Protein AF-A0A958F3G9-F1 (afdb_monomer_lite)

Radius of gyration: 21.21 Å; chains: 1; bounding box: 41×41×48 Å

Secondary structure (DSSP, 8-state):
-PPP-----HHHHHHHHHHHHHTT--HHHHHHHHHHHHHHHHHHHHHHHHHHTT--HHHHHHHHHHHHHHPPPPPPPPHHHHHHTT-

pLDDT: mean 87.33, std 7.37, range [55.41, 96.12]

Structure (mmCIF, N/CA/C/O backbone):
data_AF-A0A958F3G9-F1
#
_entry.id   AF-A0A958F3G9-F1
#
loop_
_atom_site.group_PDB
_atom_site.id
_atom_site.type_symbol
_atom_site.label_atom_id
_atom_site.label_alt_id
_atom_site.label_comp_id
_atom_site.label_asym_id
_atom_site.label_entity_id
_atom_site.label_seq_id
_atom_site.pdbx_PDB_ins_code
_atom_site.Cartn_x
_atom_site.Cartn_y
_atom_site.Cartn_z
_atom_site.occupancy
_atom_site.B_iso_or_equiv
_atom_site.auth_seq_id
_atom_site.auth_comp_id
_atom_site.auth_asym_id
_atom_site.auth_atom_id
_atom_site.pdbx_PDB_model_num
ATOM 1 N N . MET A 1 1 ? 13.773 -16.183 0.489 1.00 55.41 1 MET A N 1
ATOM 2 C CA . MET A 1 1 ? 12.987 -15.494 -0.560 1.00 55.41 1 MET A CA 1
ATOM 3 C C . MET A 1 1 ? 12.372 -16.545 -1.468 1.00 55.41 1 MET A C 1
ATOM 5 O O . MET A 1 1 ? 13.104 -17.417 -1.915 1.00 55.41 1 MET A O 1
ATOM 9 N N . GLY A 1 2 ? 11.056 -16.499 -1.688 1.00 71.69 2 GLY A N 1
ATOM 10 C CA . GLY A 1 2 ? 10.373 -17.366 -2.655 1.00 71.69 2 GLY A CA 1
ATOM 11 C C . GLY A 1 2 ? 10.318 -16.704 -4.032 1.00 71.69 2 GLY A C 1
ATOM 12 O O . GLY A 1 2 ? 10.196 -15.484 -4.118 1.00 71.69 2 GLY A O 1
ATOM 13 N N . ALA A 1 3 ? 10.425 -17.490 -5.102 1.00 77.19 3 ALA A N 1
ATOM 14 C CA . ALA A 1 3 ? 10.237 -17.004 -6.466 1.00 77.19 3 ALA A CA 1
ATOM 15 C C . ALA A 1 3 ? 8.789 -17.261 -6.905 1.00 77.19 3 ALA A C 1
ATOM 17 O O . ALA A 1 3 ? 8.314 -18.393 -6.826 1.00 77.19 3 ALA A O 1
ATOM 18 N N . ILE A 1 4 ? 8.099 -16.222 -7.378 1.00 79.25 4 ILE A N 1
ATOM 19 C CA . ILE A 1 4 ? 6.751 -16.338 -7.946 1.00 79.25 4 ILE A CA 1
ATOM 20 C C . ILE A 1 4 ? 6.874 -16.263 -9.466 1.00 79.25 4 ILE A C 1
ATOM 22 O O . ILE A 1 4 ? 7.426 -15.305 -10.006 1.00 79.25 4 ILE A O 1
ATOM 26 N N . SER A 1 5 ? 6.349 -17.273 -10.158 1.00 83.00 5 SER A N 1
ATOM 27 C CA . SER A 1 5 ? 6.173 -17.243 -11.610 1.00 83.00 5 SER A CA 1
ATOM 28 C C . SER A 1 5 ? 4.699 -17.017 -11.921 1.00 83.00 5 SER A C 1
ATOM 30 O O . SER A 1 5 ? 3.841 -17.760 -11.449 1.00 83.00 5 SER A O 1
ATOM 32 N N . VAL A 1 6 ? 4.405 -15.983 -12.703 1.00 81.69 6 VAL A N 1
ATOM 33 C CA . VAL A 1 6 ? 3.042 -15.596 -13.081 1.00 81.69 6 VAL A CA 1
ATOM 34 C C . VAL A 1 6 ? 2.952 -15.427 -14.589 1.00 81.69 6 VAL A C 1
ATOM 36 O O . VAL A 1 6 ? 3.822 -14.819 -15.214 1.00 81.69 6 VAL A O 1
ATOM 39 N N . ARG A 1 7 ? 1.882 -15.968 -15.179 1.00 88.00 7 ARG A N 1
ATOM 40 C CA . ARG A 1 7 ? 1.528 -15.718 -16.578 1.00 88.00 7 ARG A CA 1
ATOM 41 C C . ARG A 1 7 ? 0.624 -14.498 -16.637 1.00 88.00 7 ARG A C 1
ATOM 43 O O . ARG A 1 7 ? -0.408 -14.461 -15.975 1.00 88.00 7 ARG A O 1
ATOM 50 N N . LEU A 1 8 ? 1.027 -13.517 -17.431 1.00 88.44 8 LEU A N 1
ATOM 51 C C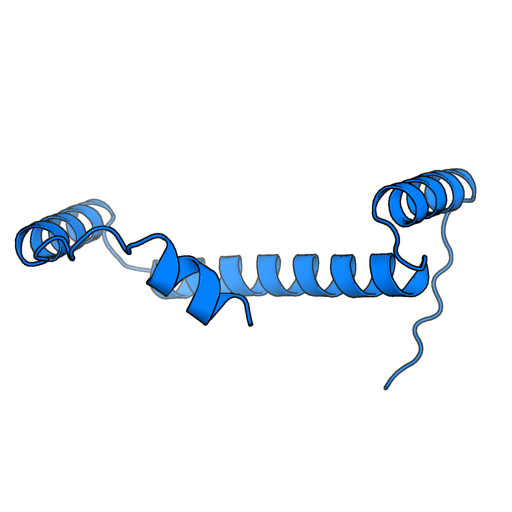A . LEU A 1 8 ? 0.301 -12.272 -17.637 1.00 88.44 8 LEU A CA 1
ATOM 52 C C . LEU A 1 8 ? -0.030 -12.145 -19.125 1.00 88.44 8 LEU A C 1
ATOM 54 O O . LEU A 1 8 ? 0.807 -12.533 -19.943 1.00 88.44 8 LEU A O 1
ATOM 58 N N . PRO A 1 9 ? -1.195 -11.585 -19.483 1.00 95.38 9 PRO A N 1
ATOM 59 C CA . PRO A 1 9 ? -1.442 -11.114 -20.838 1.00 95.38 9 PRO A CA 1
ATOM 60 C C . PRO A 1 9 ? -0.334 -10.155 -21.293 1.00 95.38 9 PRO A C 1
ATOM 62 O O . PRO A 1 9 ? 0.161 -9.346 -20.497 1.00 95.38 9 PRO A O 1
ATOM 65 N N . ASP A 1 10 ? 0.057 -10.236 -22.565 1.00 94.19 10 ASP A N 1
ATOM 66 C CA . ASP A 1 10 ? 1.176 -9.447 -23.096 1.00 94.19 10 ASP A CA 1
ATOM 67 C C . ASP A 1 10 ? 0.923 -7.937 -22.986 1.00 94.19 10 ASP A C 1
ATOM 69 O O . ASP A 1 10 ? 1.818 -7.178 -22.608 1.00 94.19 10 ASP A O 1
ATOM 73 N N . ASP A 1 11 ? -0.317 -7.497 -23.208 1.00 96.12 11 ASP A N 1
ATOM 74 C CA . ASP A 1 11 ? -0.700 -6.088 -23.098 1.00 96.12 11 ASP A CA 1
ATOM 75 C C . ASP A 1 11 ? -0.525 -5.555 -21.663 1.00 96.12 11 ASP A C 1
ATOM 77 O O . ASP A 1 11 ? -0.039 -4.439 -21.445 1.00 96.12 11 ASP A O 1
ATOM 81 N N . LEU A 1 12 ? -0.886 -6.365 -20.665 1.00 93.25 12 LEU A N 1
ATOM 82 C CA . LEU A 1 12 ? -0.745 -6.031 -19.255 1.00 93.25 12 LEU A CA 1
ATOM 83 C C . LEU A 1 12 ? 0.729 -5.985 -18.859 1.00 93.25 12 LEU A C 1
ATOM 85 O O . LEU A 1 12 ? 1.153 -5.056 -18.165 1.00 93.25 12 LEU A O 1
ATOM 89 N N . LYS A 1 13 ? 1.524 -6.945 -19.342 1.00 92.88 13 LYS A N 1
ATOM 90 C CA . LYS A 1 13 ? 2.974 -6.969 -19.135 1.00 92.88 13 LYS A CA 1
ATOM 91 C C . LYS A 1 13 ? 3.621 -5.697 -19.680 1.00 92.88 13 LYS A C 1
ATOM 93 O O . LYS A 1 13 ? 4.399 -5.062 -18.970 1.00 92.88 13 LYS A O 1
ATOM 98 N N . GLU A 1 14 ? 3.277 -5.276 -20.895 1.00 95.25 14 GLU A N 1
ATOM 99 C CA . GLU A 1 14 ? 3.795 -4.036 -21.480 1.00 95.25 14 GLU A CA 1
ATOM 100 C C . GLU A 1 14 ? 3.431 -2.793 -20.667 1.00 95.25 14 GLU A C 1
ATOM 102 O O . GLU A 1 14 ? 4.294 -1.951 -20.394 1.00 95.25 14 GLU A O 1
ATOM 107 N N . LYS A 1 15 ? 2.164 -2.673 -20.251 1.00 94.75 15 LYS A N 1
ATOM 108 C CA . LYS A 1 15 ? 1.696 -1.557 -19.413 1.00 94.75 15 LYS A CA 1
ATOM 109 C C . LYS A 1 15 ? 2.452 -1.511 -18.085 1.00 94.75 15 LYS A C 1
ATOM 111 O O . LYS A 1 15 ? 2.935 -0.448 -17.689 1.00 94.75 15 LYS A O 1
ATOM 116 N N . ALA A 1 16 ? 2.615 -2.656 -17.428 1.00 91.94 16 ALA A N 1
ATOM 117 C CA . ALA A 1 16 ? 3.335 -2.758 -16.165 1.00 91.94 16 ALA A CA 1
ATOM 118 C C . ALA A 1 16 ? 4.841 -2.472 -16.324 1.00 91.94 16 ALA A C 1
ATOM 120 O O . ALA A 1 16 ? 5.413 -1.754 -15.506 1.00 91.94 16 ALA A O 1
ATOM 121 N N . MET A 1 17 ? 5.485 -2.914 -17.410 1.00 94.06 17 MET A N 1
ATOM 122 C CA . MET A 1 17 ? 6.877 -2.543 -17.711 1.00 94.06 17 MET A CA 1
ATOM 123 C C . MET A 1 17 ? 7.042 -1.033 -17.938 1.00 94.06 17 MET A C 1
ATOM 125 O O . MET A 1 17 ? 7.976 -0.427 -17.405 1.00 94.06 17 MET A O 1
ATOM 129 N N . LYS A 1 18 ? 6.125 -0.395 -18.681 1.00 95.88 18 LYS A N 1
ATOM 130 C CA . LYS A 1 18 ? 6.118 1.069 -18.865 1.00 95.88 18 LYS A CA 1
ATOM 131 C C . LYS A 1 18 ? 5.964 1.796 -17.527 1.00 95.88 18 LYS A C 1
ATOM 133 O O . LYS A 1 18 ? 6.671 2.773 -17.274 1.00 95.88 18 LYS A O 1
ATOM 138 N N . LEU A 1 19 ? 5.085 1.301 -16.654 1.00 95.00 19 LEU A N 1
ATOM 139 C CA . LEU A 1 19 ? 4.882 1.853 -15.315 1.00 95.00 19 LEU A CA 1
ATOM 140 C C . LEU A 1 19 ? 6.132 1.710 -14.434 1.00 95.00 19 LEU A C 1
ATOM 142 O O . LEU A 1 19 ? 6.518 2.675 -13.775 1.00 95.00 19 LEU A O 1
ATOM 146 N N . ALA A 1 20 ? 6.791 0.549 -14.466 1.00 94.69 20 ALA A N 1
ATOM 147 C CA . ALA A 1 20 ? 8.029 0.298 -13.728 1.00 94.69 20 ALA A CA 1
ATOM 148 C C . ALA A 1 20 ? 9.128 1.286 -14.150 1.00 94.69 20 ALA A C 1
ATOM 150 O O . ALA A 1 20 ? 9.738 1.943 -13.304 1.00 94.69 20 ALA A O 1
ATOM 151 N N . LYS A 1 21 ? 9.291 1.493 -15.467 1.00 95.31 21 LYS A N 1
ATOM 152 C CA . LYS A 1 21 ? 10.228 2.479 -16.024 1.00 95.31 21 LYS A CA 1
ATOM 153 C C . LYS A 1 21 ? 9.908 3.902 -15.562 1.00 95.31 21 LYS A C 1
ATOM 155 O O . LYS A 1 21 ? 10.815 4.618 -15.145 1.00 95.31 21 LYS A O 1
ATOM 160 N N . LYS A 1 22 ? 8.631 4.308 -15.582 1.00 95.81 22 LYS A N 1
ATOM 161 C CA . LYS A 1 22 ? 8.194 5.631 -15.092 1.00 95.81 22 LYS A CA 1
ATOM 162 C C . LYS A 1 22 ? 8.531 5.835 -13.611 1.00 95.81 22 LYS A C 1
ATOM 164 O O . LYS A 1 22 ? 8.927 6.928 -13.225 1.00 95.81 22 LYS A O 1
ATOM 169 N N . LYS A 1 23 ? 8.401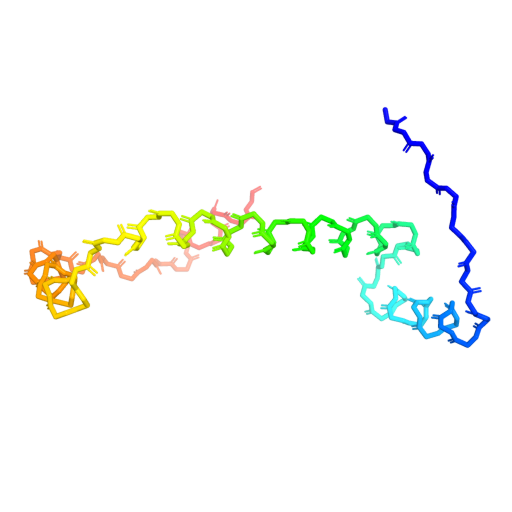 4.785 -12.797 1.00 92.56 23 LYS A N 1
ATOM 170 C CA . LYS A 1 23 ? 8.714 4.789 -11.360 1.00 92.56 23 LYS A CA 1
ATOM 171 C C . LYS A 1 23 ? 10.191 4.497 -11.042 1.00 92.56 23 LYS A C 1
ATOM 173 O O . LYS A 1 23 ? 10.520 4.335 -9.874 1.00 92.56 23 LYS A O 1
ATOM 178 N N . LYS A 1 24 ? 11.070 4.426 -12.054 1.00 95.06 24 LYS A N 1
ATOM 179 C CA . LYS A 1 24 ? 12.508 4.121 -11.912 1.00 95.06 24 LYS A CA 1
ATOM 180 C C . LYS A 1 24 ? 12.792 2.834 -11.112 1.00 95.06 24 LYS A C 1
ATOM 182 O O . LYS A 1 24 ? 13.752 2.773 -10.354 1.00 95.06 24 LYS A O 1
ATOM 187 N N . MET A 1 25 ? 11.974 1.798 -11.290 1.00 93.75 25 MET A N 1
ATOM 188 C CA . MET A 1 25 ? 12.125 0.508 -10.602 1.00 93.75 25 MET A CA 1
ATOM 189 C C . MET A 1 25 ? 12.102 -0.664 -11.586 1.00 93.75 25 MET A C 1
ATOM 191 O O . MET A 1 25 ? 11.608 -0.540 -12.708 1.00 93.75 25 MET A O 1
ATOM 195 N N . SER A 1 26 ? 12.634 -1.817 -11.170 1.00 93.69 26 SER A N 1
ATOM 196 C CA . SER A 1 26 ? 12.557 -3.040 -11.974 1.00 93.69 26 SER A CA 1
ATOM 197 C C . SER A 1 26 ? 11.117 -3.563 -12.044 1.00 93.69 26 SER A C 1
ATOM 199 O O . SER A 1 26 ? 10.307 -3.299 -11.154 1.00 93.69 26 SER A O 1
ATOM 201 N N . PHE A 1 27 ? 10.795 -4.341 -13.081 1.00 91.00 27 PHE A N 1
ATOM 202 C CA . PHE A 1 27 ? 9.482 -4.984 -13.191 1.00 91.00 27 PHE A CA 1
ATOM 203 C C . PHE A 1 27 ? 9.184 -5.871 -11.973 1.00 91.00 27 PHE A C 1
ATOM 205 O O . PHE A 1 27 ? 8.123 -5.748 -11.374 1.00 91.00 27 PHE A O 1
ATOM 212 N N . ASN A 1 28 ? 10.148 -6.691 -11.543 1.00 90.25 28 ASN A N 1
ATOM 213 C CA . ASN A 1 28 ? 9.985 -7.550 -10.367 1.00 90.25 28 ASN A CA 1
ATOM 214 C C . ASN A 1 28 ? 9.774 -6.731 -9.084 1.00 90.25 28 ASN A C 1
ATOM 216 O O . ASN A 1 28 ? 8.929 -7.081 -8.267 1.00 90.25 28 ASN A O 1
ATOM 220 N N . SER A 1 29 ? 10.491 -5.612 -8.928 1.00 90.94 29 SER A N 1
ATOM 221 C CA . SER A 1 29 ? 10.298 -4.691 -7.801 1.00 90.94 29 SER A CA 1
ATOM 222 C C . SER A 1 29 ? 8.897 -4.081 -7.806 1.00 90.94 29 SER A C 1
ATOM 224 O O . SER A 1 29 ? 8.272 -4.004 -6.754 1.00 90.94 29 SER A O 1
ATOM 226 N N . LEU A 1 30 ? 8.380 -3.699 -8.980 1.00 92.44 30 LEU A N 1
ATOM 227 C CA . LEU A 1 30 ? 7.017 -3.187 -9.118 1.00 92.44 30 LEU A CA 1
ATOM 228 C C . LEU A 1 30 ? 5.979 -4.245 -8.721 1.00 92.44 30 LEU A C 1
ATOM 230 O O . LEU A 1 30 ? 5.055 -3.928 -7.977 1.00 92.44 30 LEU A O 1
ATOM 234 N N . ILE A 1 31 ? 6.128 -5.486 -9.199 1.00 91.31 31 ILE A N 1
ATOM 235 C CA . ILE A 1 31 ? 5.202 -6.581 -8.875 1.00 91.31 31 ILE A CA 1
ATOM 236 C C . ILE A 1 31 ? 5.226 -6.891 -7.376 1.00 91.31 31 ILE A C 1
ATOM 238 O O . ILE A 1 31 ? 4.165 -6.981 -6.768 1.00 91.31 31 ILE A O 1
ATOM 242 N N . ASN A 1 32 ? 6.410 -6.981 -6.766 1.00 90.38 32 ASN A N 1
ATOM 243 C CA . ASN A 1 32 ? 6.534 -7.222 -5.327 1.00 90.38 32 ASN A CA 1
ATOM 244 C C . ASN A 1 32 ? 5.924 -6.084 -4.501 1.00 90.38 32 ASN A C 1
ATOM 246 O O . ASN A 1 32 ? 5.174 -6.347 -3.568 1.00 90.38 32 ASN A O 1
ATOM 250 N N . HIS A 1 33 ? 6.197 -4.829 -4.868 1.00 90.69 33 HIS A N 1
ATOM 251 C CA . HIS A 1 33 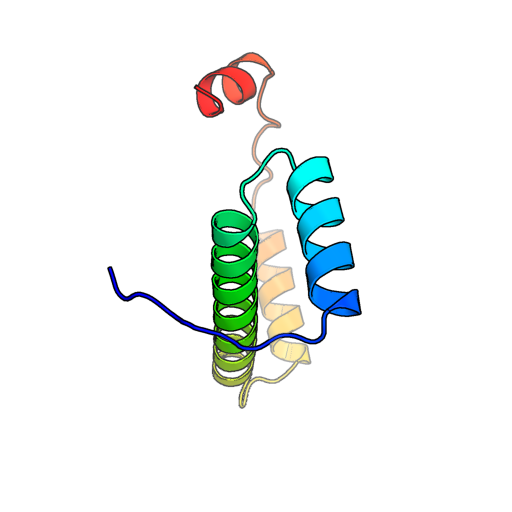? 5.609 -3.668 -4.202 1.00 90.6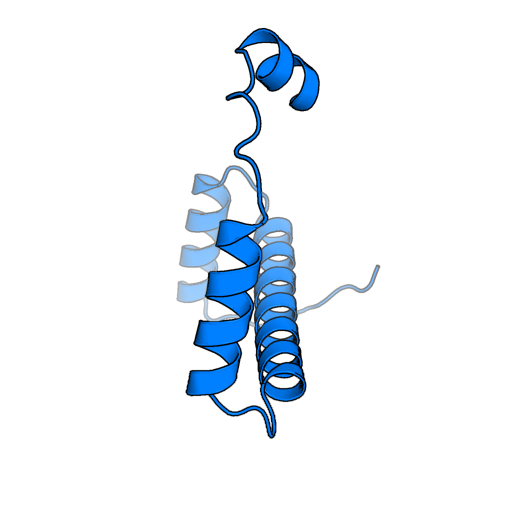9 33 HIS A CA 1
ATOM 252 C C . HIS A 1 33 ? 4.081 -3.671 -4.317 1.00 90.69 33 HIS A C 1
ATOM 254 O O . HIS A 1 33 ? 3.380 -3.388 -3.351 1.00 90.69 33 HIS A O 1
ATOM 260 N N . TRP A 1 34 ? 3.547 -3.968 -5.502 1.00 91.12 34 TRP A N 1
ATOM 261 C CA . TRP A 1 34 ? 2.102 -4.026 -5.703 1.00 91.12 34 TRP A CA 1
ATOM 262 C C . TRP A 1 34 ? 1.461 -5.167 -4.910 1.00 91.12 34 TRP A C 1
ATOM 264 O O . TRP A 1 34 ? 0.434 -4.949 -4.277 1.00 91.12 34 TRP A O 1
ATOM 274 N N . LEU A 1 35 ? 2.089 -6.347 -4.886 1.00 90.94 35 LEU A N 1
ATOM 275 C CA . LEU A 1 35 ? 1.627 -7.477 -4.084 1.00 90.94 35 LEU A CA 1
ATOM 276 C C . LEU A 1 35 ? 1.606 -7.123 -2.594 1.00 90.94 35 LEU A C 1
ATOM 278 O O . LEU A 1 35 ? 0.605 -7.363 -1.929 1.00 90.94 35 LEU A O 1
ATOM 282 N N . GLN A 1 36 ? 2.678 -6.510 -2.089 1.00 92.12 36 GLN A N 1
ATOM 283 C CA . GLN A 1 36 ? 2.743 -6.056 -0.703 1.00 92.12 36 GLN A CA 1
ATOM 284 C C . GLN A 1 36 ? 1.635 -5.044 -0.402 1.00 92.12 36 GLN A C 1
ATOM 286 O O . GLN A 1 36 ? 0.908 -5.216 0.567 1.00 92.12 36 GLN A O 1
ATOM 291 N N . ALA A 1 37 ? 1.457 -4.035 -1.258 1.00 92.69 37 ALA A N 1
ATOM 292 C CA . ALA A 1 37 ? 0.409 -3.035 -1.083 1.00 92.69 37 ALA A CA 1
ATOM 293 C C . ALA A 1 37 ? -0.997 -3.658 -1.077 1.00 92.69 37 ALA A C 1
ATOM 295 O O . ALA A 1 37 ? -1.820 -3.286 -0.245 1.00 92.69 37 ALA A O 1
ATOM 296 N N . ALA A 1 38 ? -1.260 -4.621 -1.965 1.00 92.69 38 ALA A N 1
ATOM 297 C CA . ALA A 1 38 ? -2.540 -5.318 -2.030 1.00 92.69 38 ALA A CA 1
ATOM 298 C C . ALA A 1 38 ? -2.810 -6.149 -0.765 1.00 92.69 38 ALA A C 1
ATOM 300 O O . ALA A 1 38 ? -3.904 -6.068 -0.214 1.00 92.69 38 ALA A O 1
ATOM 301 N N . VAL A 1 39 ? -1.809 -6.894 -0.278 1.00 93.56 39 VAL A N 1
ATOM 302 C CA . VAL A 1 39 ? -1.921 -7.676 0.965 1.00 93.56 39 VAL A CA 1
ATOM 303 C C . VAL A 1 39 ? -2.139 -6.754 2.162 1.00 93.56 39 VAL A C 1
ATOM 305 O O . VAL A 1 39 ? -3.095 -6.936 2.905 1.00 93.56 39 VAL A O 1
ATOM 308 N N . THR A 1 40 ? -1.318 -5.712 2.314 1.00 93.38 40 THR A N 1
ATOM 309 C CA . THR A 1 40 ? -1.451 -4.756 3.421 1.00 93.38 40 THR A CA 1
ATOM 310 C C . THR A 1 40 ? -2.802 -4.047 3.400 1.00 93.38 40 THR A C 1
ATOM 312 O O . THR A 1 40 ? -3.388 -3.828 4.458 1.00 93.38 40 THR A O 1
ATOM 315 N N . GLN A 1 41 ? -3.321 -3.693 2.222 1.00 93.12 41 GLN A N 1
ATOM 316 C CA . GLN A 1 41 ? -4.643 -3.087 2.104 1.00 93.12 41 GLN A CA 1
ATOM 317 C C . GLN A 1 41 ? -5.739 -4.039 2.595 1.00 93.12 41 GLN A C 1
ATOM 319 O O . GLN A 1 41 ? -6.606 -3.612 3.358 1.00 93.12 41 GLN A O 1
ATOM 324 N N . ASP A 1 42 ? -5.702 -5.304 2.178 1.00 95.38 42 ASP A N 1
ATOM 325 C CA . ASP A 1 42 ? -6.698 -6.298 2.584 1.00 95.38 42 ASP A CA 1
ATOM 326 C C . ASP A 1 42 ? -6.643 -6.568 4.097 1.00 95.38 42 ASP A C 1
ATOM 328 O O . ASP A 1 42 ? -7.661 -6.461 4.784 1.00 95.38 42 ASP A O 1
ATOM 332 N N . GLU A 1 43 ? -5.439 -6.766 4.644 1.00 94.06 43 GLU A N 1
ATOM 333 C CA . GLU A 1 43 ? -5.221 -6.944 6.085 1.00 94.06 43 GLU A CA 1
ATOM 334 C C . GLU A 1 43 ? -5.672 -5.723 6.892 1.00 94.06 43 GLU A C 1
ATOM 336 O O . GLU A 1 43 ? -6.288 -5.860 7.949 1.00 94.06 43 GLU A O 1
ATOM 341 N N . THR A 1 44 ? -5.413 -4.514 6.384 1.00 93.00 44 THR A N 1
ATOM 342 C CA . THR A 1 44 ? -5.846 -3.270 7.033 1.00 93.00 44 THR A CA 1
ATOM 343 C C . THR A 1 44 ? -7.367 -3.179 7.062 1.00 93.00 44 THR A C 1
ATOM 345 O O . THR A 1 44 ? -7.940 -2.845 8.099 1.00 93.00 44 THR A O 1
ATOM 348 N N . LEU A 1 45 ? -8.044 -3.499 5.954 1.00 93.00 45 LEU A N 1
ATOM 349 C CA . LEU A 1 45 ? -9.506 -3.495 5.895 1.00 93.00 45 LEU A CA 1
ATOM 350 C C . LEU A 1 45 ? -10.109 -4.544 6.830 1.00 93.00 45 LEU A C 1
ATOM 352 O O . LEU A 1 45 ? -11.109 -4.269 7.495 1.00 93.00 45 LEU A O 1
ATOM 356 N N . GLU A 1 46 ? -9.517 -5.733 6.904 1.00 93.31 46 GLU A N 1
ATOM 357 C CA . GLU A 1 46 ? -9.963 -6.768 7.829 1.00 93.31 46 GLU A CA 1
ATOM 358 C C . GLU A 1 46 ? -9.754 -6.347 9.288 1.00 93.31 46 GLU A C 1
ATOM 360 O O . GLU A 1 46 ? -10.673 -6.450 10.106 1.00 93.31 46 GLU A O 1
ATOM 365 N N . TRP A 1 47 ? -8.578 -5.811 9.613 1.00 89.88 47 TRP A N 1
ATOM 366 C CA . TRP A 1 47 ? -8.283 -5.281 10.938 1.00 89.88 47 TRP A CA 1
ATOM 367 C C . TRP A 1 47 ? -9.260 -4.167 11.323 1.00 89.88 47 TRP A C 1
ATOM 369 O O . TRP A 1 47 ? -9.842 -4.223 12.405 1.00 89.88 47 TRP A O 1
ATOM 379 N N . MET A 1 48 ? -9.527 -3.212 10.424 1.00 87.19 48 MET A N 1
ATOM 380 C CA . MET A 1 48 ? -10.507 -2.145 10.651 1.00 87.19 48 MET A CA 1
ATOM 381 C C . MET A 1 48 ? -11.902 -2.711 10.902 1.00 87.19 48 MET A C 1
ATOM 383 O O . MET A 1 48 ? -12.549 -2.326 11.873 1.00 87.19 48 MET A O 1
ATOM 387 N N . LYS A 1 49 ? -12.358 -3.669 10.085 1.00 88.38 49 LYS A N 1
ATOM 388 C CA . LYS A 1 49 ? -13.647 -4.341 10.306 1.00 88.38 49 LYS A CA 1
ATOM 389 C C . LYS A 1 49 ? -13.710 -4.984 11.688 1.00 88.38 49 LYS A C 1
ATOM 391 O O . LYS A 1 49 ? -14.713 -4.823 12.371 1.00 88.38 49 LYS A O 1
ATOM 396 N N . ARG A 1 50 ? -12.647 -5.666 12.127 1.00 88.44 50 ARG A N 1
ATOM 397 C CA . ARG A 1 50 ? -12.579 -6.274 13.467 1.00 88.44 50 ARG A CA 1
ATOM 398 C C . ARG A 1 50 ? -12.609 -5.221 14.577 1.00 88.44 50 ARG A C 1
ATOM 400 O O . ARG A 1 50 ? -13.333 -5.404 15.547 1.00 88.44 50 ARG A O 1
ATOM 407 N N . GLN A 1 51 ? -11.865 -4.124 14.433 1.00 83.94 51 GLN A N 1
ATOM 408 C CA . GLN A 1 51 ? -11.813 -3.052 15.436 1.00 83.94 51 GLN A CA 1
ATOM 409 C C . GLN A 1 51 ? -13.113 -2.258 15.549 1.00 83.94 51 GLN A C 1
ATOM 411 O O . GLN A 1 51 ? -13.429 -1.753 16.626 1.00 83.94 51 GLN A O 1
ATOM 416 N N . LEU A 1 52 ? -13.842 -2.120 14.445 1.00 84.19 52 LEU A N 1
ATOM 417 C CA . LEU A 1 52 ? -15.105 -1.387 14.383 1.00 84.19 52 LEU A CA 1
ATOM 418 C C . LEU A 1 52 ? -16.320 -2.293 14.624 1.00 84.19 52 LEU A C 1
ATOM 420 O O . LEU A 1 52 ? -17.413 -1.797 14.885 1.00 84.19 52 LEU A O 1
ATOM 424 N N . SER A 1 53 ? -16.147 -3.615 14.562 1.00 85.94 53 SER A N 1
ATOM 425 C CA . SER A 1 53 ? -17.221 -4.580 14.785 1.00 85.94 53 SER A CA 1
ATOM 426 C C . SER A 1 53 ? -17.825 -4.413 16.178 1.00 85.94 53 SER A C 1
ATOM 428 O O . SER A 1 53 ? -17.134 -4.529 17.188 1.00 85.94 53 SER A O 1
ATOM 430 N N . GLY A 1 54 ? -19.137 -4.182 16.229 1.00 81.94 54 GLY A N 1
ATOM 431 C CA . GLY A 1 54 ? -19.882 -4.021 17.479 1.00 81.94 54 GLY A CA 1
ATOM 432 C C . GLY A 1 54 ? -19.700 -2.665 18.165 1.00 81.94 54 GLY A C 1
ATOM 433 O O . GLY A 1 54 ? -20.246 -2.478 19.249 1.00 81.94 54 GLY A O 1
ATOM 434 N N . LYS A 1 55 ? -18.969 -1.721 17.557 1.00 84.25 55 LYS A N 1
ATOM 435 C CA . LYS A 1 55 ? -18.877 -0.344 18.052 1.00 84.25 55 LYS A CA 1
ATOM 436 C C . LYS A 1 55 ? -19.981 0.520 17.449 1.00 84.25 55 LYS A C 1
ATOM 438 O O . LYS A 1 55 ? -20.289 0.403 16.265 1.00 84.25 55 LYS A O 1
ATOM 443 N N . ASP A 1 56 ? -20.546 1.400 18.267 1.00 86.69 56 ASP A N 1
ATOM 444 C CA . ASP A 1 56 ? -21.488 2.424 17.821 1.00 86.69 56 ASP A CA 1
ATOM 445 C C . ASP A 1 56 ? -20.724 3.568 17.122 1.00 86.69 56 ASP A C 1
ATOM 447 O O . ASP A 1 56 ? -19.838 4.169 17.746 1.00 86.69 56 ASP A O 1
ATOM 451 N N . PRO A 1 57 ? -21.029 3.882 15.848 1.00 83.81 57 PRO A N 1
ATOM 452 C CA . PRO A 1 57 ? -20.404 4.988 15.131 1.00 83.81 57 PRO A CA 1
ATOM 453 C C . PRO A 1 57 ? -20.519 6.336 15.851 1.00 83.81 57 PRO A C 1
ATOM 455 O O . PRO A 1 57 ? -19.561 7.107 15.832 1.00 83.81 57 PRO A O 1
ATOM 458 N N . GLU A 1 58 ? -21.647 6.626 16.509 1.00 86.62 58 GLU A N 1
ATOM 459 C CA . GLU A 1 58 ? -21.804 7.898 17.225 1.00 86.62 58 GLU A CA 1
ATOM 460 C C . GLU A 1 58 ? -20.877 7.980 18.436 1.00 86.62 58 GLU A C 1
ATOM 462 O O . GLU A 1 58 ? -20.267 9.021 18.688 1.00 86.62 58 GLU A O 1
ATOM 467 N N . GLN A 1 59 ? -20.737 6.873 19.169 1.00 85.44 59 GLN A N 1
ATOM 468 C CA . GLN A 1 59 ? -19.829 6.805 20.305 1.00 85.44 59 GLN A CA 1
ATOM 469 C C . GLN A 1 59 ? -18.368 6.941 19.871 1.00 85.44 59 GLN A C 1
ATOM 471 O O . GLN A 1 59 ? -17.624 7.694 20.487 1.00 85.44 59 GLN A O 1
ATOM 476 N N . LEU A 1 60 ? -17.977 6.297 18.769 1.00 84.94 60 LEU A N 1
ATOM 477 C CA . LEU A 1 60 ? -16.632 6.432 18.205 1.00 84.94 60 LEU A CA 1
ATOM 478 C C . LEU A 1 60 ? -16.287 7.878 17.833 1.00 84.94 60 LEU A C 1
ATOM 480 O O . LEU A 1 60 ? -15.174 8.329 18.096 1.00 84.94 60 LEU A O 1
ATOM 484 N N . ILE A 1 61 ? -17.231 8.606 17.229 1.00 84.62 61 ILE A N 1
ATOM 485 C CA . ILE A 1 61 ? -17.038 10.017 16.869 1.00 84.62 61 ILE A CA 1
ATOM 486 C C . ILE A 1 61 ? -16.893 10.875 18.130 1.00 84.62 61 ILE A C 1
ATOM 488 O O . ILE A 1 61 ? -16.008 11.729 18.177 1.00 84.62 61 ILE A O 1
ATOM 492 N N . ARG A 1 62 ? -17.722 10.633 19.157 1.00 87.75 62 ARG A N 1
ATOM 493 C CA . ARG A 1 62 ? -17.620 11.327 20.451 1.00 87.75 62 ARG A CA 1
ATOM 494 C C . ARG A 1 62 ? -16.266 11.076 21.114 1.00 87.75 62 ARG A C 1
ATOM 496 O O . ARG A 1 62 ? -15.588 12.036 21.464 1.00 87.75 62 ARG A O 1
ATOM 503 N N . ASP A 1 63 ? -15.848 9.816 21.210 1.00 85.31 63 ASP A N 1
ATOM 504 C CA . ASP A 1 63 ? -14.575 9.425 21.825 1.00 85.31 63 ASP A CA 1
ATOM 505 C C . ASP A 1 63 ? -13.380 10.051 21.090 1.00 85.31 63 ASP A C 1
ATOM 507 O O . ASP A 1 63 ? -12.448 10.554 21.718 1.00 85.31 63 ASP A O 1
ATOM 511 N N . PHE A 1 64 ? -13.419 10.070 19.754 1.00 85.38 64 PHE A N 1
ATOM 512 C CA . PHE A 1 64 ? -12.376 10.694 18.942 1.00 85.38 64 PHE A CA 1
ATOM 513 C C . PHE A 1 64 ? -12.348 12.221 19.093 1.00 85.38 64 PHE A C 1
ATOM 515 O O . PHE A 1 64 ? -11.273 12.804 19.209 1.00 85.38 64 PHE A O 1
ATOM 522 N N . GLY A 1 65 ? -13.515 12.870 19.140 1.00 85.06 65 GLY A N 1
ATOM 523 C CA . GLY A 1 65 ? -13.621 14.305 19.410 1.00 85.06 65 GLY A CA 1
ATOM 524 C C . GLY A 1 65 ? -13.034 14.677 20.772 1.00 85.06 65 GLY A C 1
ATOM 525 O O . GLY A 1 65 ? -12.178 15.553 20.851 1.00 85.06 65 GLY A O 1
ATOM 526 N N . SER A 1 66 ? -13.404 13.944 21.826 1.00 86.81 66 SER A N 1
ATOM 527 C CA . SER A 1 66 ? -12.852 14.150 23.170 1.00 86.81 66 SER A CA 1
ATOM 528 C C . SER A 1 66 ? -11.345 13.890 23.244 1.00 86.81 66 SER A C 1
ATOM 530 O O . SER A 1 66 ? -10.645 14.576 23.986 1.00 86.81 66 SER A O 1
ATOM 532 N N . PHE A 1 67 ? -10.820 12.932 22.474 1.00 84.88 67 PHE A N 1
ATOM 533 C CA . PHE A 1 67 ? -9.376 12.723 22.355 1.00 84.88 67 PHE A CA 1
ATOM 534 C C . PHE A 1 67 ? -8.674 13.931 21.718 1.00 84.88 67 PHE A C 1
ATOM 536 O O . PHE A 1 67 ? -7.660 14.392 22.241 1.00 84.88 67 PHE A O 1
ATOM 543 N N . LEU A 1 68 ? -9.219 14.474 20.625 1.00 83.44 68 LEU A N 1
ATOM 544 C CA . LEU A 1 68 ? -8.648 15.650 19.963 1.00 83.44 68 LEU A CA 1
ATOM 545 C C . LEU A 1 68 ? -8.667 16.891 20.864 1.00 83.44 68 LEU A C 1
ATOM 547 O O . LEU A 1 68 ? -7.701 17.647 20.877 1.00 83.44 68 LEU A O 1
ATOM 551 N N . GLU A 1 69 ? -9.720 17.077 21.661 1.00 84.88 69 GLU A N 1
ATOM 552 C CA . GLU A 1 69 ? -9.808 18.171 22.641 1.00 84.88 69 GLU A CA 1
ATOM 553 C C . GLU A 1 69 ? -8.744 18.079 23.746 1.00 84.88 69 GLU A C 1
ATOM 555 O O . GLU A 1 69 ? -8.340 19.098 24.304 1.00 84.88 69 GLU A O 1
ATOM 560 N N . GLN A 1 70 ? -8.272 16.869 24.057 1.00 84.19 70 GLN A N 1
ATOM 561 C CA . GLN A 1 70 ? -7.190 16.632 25.019 1.00 84.19 70 GLN A CA 1
ATOM 562 C C . GLN A 1 70 ? -5.799 16.708 24.385 1.00 84.19 70 GLN A C 1
ATOM 564 O O . GLN A 1 70 ? -4.802 16.777 25.105 1.00 84.19 70 GLN A O 1
ATOM 569 N N . SER A 1 71 ? -5.711 16.678 23.054 1.00 80.38 71 SER A N 1
ATOM 570 C CA . SER A 1 71 ? -4.440 16.769 22.348 1.00 80.38 71 SER A CA 1
ATOM 571 C C . SER A 1 71 ? -4.008 18.226 22.203 1.00 80.38 71 SER A C 1
ATOM 573 O O . SER A 1 71 ? -4.701 19.050 21.608 1.00 80.38 71 SER A O 1
ATOM 575 N N . THR A 1 72 ? -2.840 18.557 22.744 1.00 79.25 72 THR A N 1
ATOM 576 C CA . THR A 1 72 ? -2.168 19.823 22.454 1.00 79.25 72 THR A CA 1
ATOM 577 C C . THR A 1 72 ? -1.485 19.714 21.092 1.00 79.25 72 THR A C 1
ATOM 579 O O . THR A 1 72 ? -0.730 18.761 20.880 1.00 79.25 72 THR A O 1
ATOM 582 N N . PRO A 1 73 ? -1.706 20.666 20.167 1.00 75.06 73 PRO A N 1
ATOM 583 C CA . PRO A 1 73 ? -0.898 20.753 18.959 1.00 75.06 73 PRO A CA 1
ATOM 584 C C . PRO A 1 73 ? 0.579 20.858 19.349 1.00 75.06 73 PRO A C 1
ATOM 586 O O . PRO A 1 73 ? 0.933 21.678 20.198 1.00 75.06 73 PRO A O 1
ATOM 589 N N . GLY A 1 74 ? 1.418 20.003 18.768 1.00 77.38 74 GLY A N 1
ATOM 590 C CA . GLY A 1 74 ? 2.865 20.186 18.830 1.00 77.38 74 GLY A CA 1
ATOM 591 C C . GLY A 1 74 ? 3.292 21.366 17.960 1.00 77.38 74 GLY A C 1
ATOM 592 O O . GLY A 1 74 ? 2.531 21.806 17.094 1.00 77.38 74 GLY A O 1
ATOM 593 N N . ASP A 1 75 ? 4.506 21.860 18.182 1.00 83.88 75 ASP A N 1
ATOM 594 C CA . ASP A 1 75 ? 5.106 22.847 17.291 1.00 83.88 75 ASP A CA 1
ATOM 595 C C . ASP A 1 75 ? 5.272 22.251 15.887 1.00 83.88 75 ASP A C 1
ATOM 597 O O . ASP A 1 75 ? 5.570 21.063 15.720 1.00 83.88 75 ASP A O 1
ATOM 601 N N . GLU A 1 76 ? 5.041 23.076 14.867 1.00 84.06 76 GLU A N 1
ATOM 602 C CA . GLU A 1 76 ? 5.325 22.680 13.494 1.00 84.06 76 GLU A CA 1
ATOM 603 C C . GLU A 1 76 ? 6.841 22.458 13.367 1.00 84.06 76 GLU A C 1
ATOM 605 O O . GLU A 1 76 ? 7.608 23.341 13.765 1.00 84.06 76 GLU A O 1
ATOM 610 N N . PRO A 1 77 ? 7.292 21.291 12.870 1.00 84.06 77 PRO A N 1
ATOM 611 C CA . PRO A 1 77 ? 8.711 20.977 12.832 1.00 84.06 77 PRO A CA 1
ATOM 612 C C . PRO A 1 77 ? 9.452 21.985 11.954 1.00 84.06 77 PRO A C 1
ATOM 614 O O . PRO A 1 77 ? 9.012 22.339 10.856 1.00 84.06 77 PRO A O 1
ATOM 617 N N . SER A 1 78 ? 10.595 22.442 12.447 1.00 87.56 78 SER A N 1
ATOM 618 C CA . SER A 1 78 ? 11.498 23.313 11.704 1.00 87.56 78 SER A CA 1
ATOM 619 C C . SER A 1 78 ? 12.093 22.591 10.492 1.00 87.56 78 SER A C 1
ATOM 621 O O . SER A 1 78 ? 12.148 21.362 10.431 1.00 87.56 78 SER A O 1
ATOM 623 N N . LEU A 1 79 ? 12.572 23.361 9.511 1.00 87.56 79 LEU A N 1
ATOM 624 C CA . LEU A 1 79 ? 13.226 22.797 8.325 1.00 87.56 79 LEU A CA 1
ATOM 625 C C . LEU A 1 79 ? 14.425 21.910 8.699 1.00 87.56 79 LEU A C 1
ATOM 627 O O . LEU A 1 79 ? 14.587 20.850 8.105 1.00 87.56 79 LEU A O 1
ATOM 631 N N . ASP A 1 80 ? 15.185 22.285 9.730 1.00 87.50 80 ASP A N 1
ATOM 632 C CA . ASP A 1 80 ? 16.335 21.515 10.221 1.00 87.50 80 ASP A CA 1
ATOM 633 C C . ASP A 1 80 ? 15.912 20.162 10.826 1.00 87.50 80 ASP A C 1
ATOM 635 O O . ASP A 1 80 ? 16.585 19.145 10.639 1.00 87.50 80 ASP A O 1
ATOM 639 N N . GLU A 1 81 ? 14.772 20.118 11.525 1.00 85.38 81 GLU A N 1
ATOM 640 C CA . GLU A 1 81 ? 14.198 18.877 12.067 1.00 85.38 81 GLU A CA 1
ATOM 641 C C . GLU A 1 81 ? 13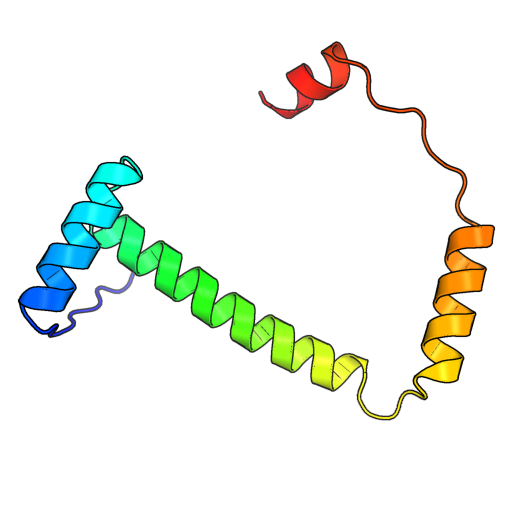.656 17.969 10.959 1.00 85.38 81 GLU A C 1
ATOM 643 O O . GLU A 1 81 ? 13.788 16.747 11.039 1.00 85.38 81 GLU A O 1
ATOM 648 N N . ILE A 1 82 ? 13.080 18.560 9.907 1.00 85.44 82 ILE A N 1
ATOM 649 C CA . ILE A 1 82 ? 12.616 17.824 8.726 1.00 85.44 82 ILE A CA 1
ATOM 650 C C . ILE A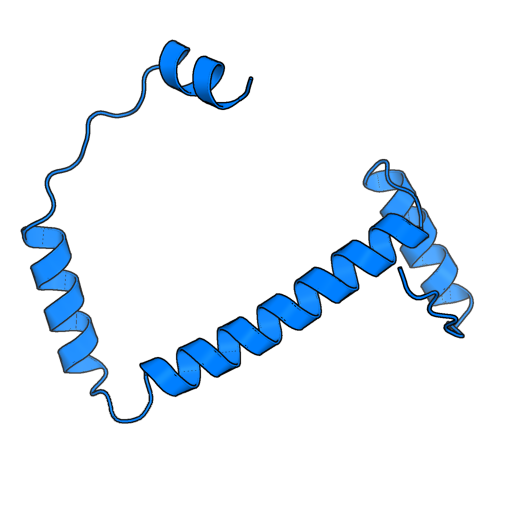 1 82 ? 13.808 17.220 7.980 1.00 85.44 82 ILE A C 1
ATOM 652 O O . ILE A 1 82 ? 13.770 16.039 7.637 1.00 85.44 82 ILE A O 1
ATOM 656 N N . GLU A 1 83 ? 14.869 17.998 7.753 1.00 86.44 83 GLU A N 1
ATOM 657 C CA . GLU A 1 83 ? 16.080 17.521 7.078 1.00 86.44 83 GLU A CA 1
ATOM 658 C C . GLU A 1 83 ? 16.764 16.405 7.879 1.00 86.44 83 GLU A C 1
ATOM 660 O O . GLU A 1 83 ? 17.081 15.360 7.312 1.00 86.44 83 GLU A O 1
ATOM 665 N N . SER A 1 84 ? 16.872 16.553 9.203 1.00 80.50 84 SER A N 1
ATOM 666 C CA . SER A 1 84 ? 17.476 15.541 10.088 1.00 80.50 84 SER A CA 1
ATOM 667 C C . SER A 1 84 ? 16.714 14.209 10.123 1.00 80.50 84 SER A C 1
ATOM 669 O O . SER A 1 84 ? 17.297 13.174 10.429 1.00 80.50 84 SER A O 1
ATOM 671 N N . ALA A 1 85 ? 15.408 14.211 9.837 1.00 75.38 85 ALA A N 1
ATOM 672 C CA . ALA A 1 85 ? 14.584 13.000 9.801 1.00 75.38 85 ALA A CA 1
ATOM 673 C C . ALA A 1 85 ? 14.612 12.275 8.441 1.00 75.38 85 ALA A C 1
ATOM 675 O O . ALA A 1 85 ? 14.072 11.171 8.321 1.00 75.38 85 ALA A O 1
ATOM 676 N N . MET A 1 86 ? 15.180 12.907 7.408 1.00 77.44 86 MET A N 1
ATOM 677 C CA . MET A 1 86 ? 15.291 12.360 6.053 1.00 77.44 86 MET A CA 1
ATOM 678 C C . MET A 1 86 ? 16.666 11.738 5.750 1.00 77.44 86 MET A C 1
ATOM 680 O O . MET A 1 86 ? 16.800 11.097 4.702 1.00 77.44 86 MET A O 1
ATOM 684 N N . GLU A 1 87 ? 17.651 11.918 6.639 1.00 56.69 87 GLU A N 1
ATOM 685 C CA . GLU A 1 87 ? 18.967 11.250 6.629 1.00 56.69 87 GLU A CA 1
ATOM 686 C C . GLU A 1 87 ? 18.934 9.868 7.307 1.00 56.69 87 GLU A C 1
ATOM 688 O O . GLU A 1 87 ? 19.613 8.951 6.781 1.00 56.69 87 GLU A O 1
#

Sequence (87 aa):
MGAISVRLPDDLKEKAMKLAKKKKMSFNSLINHWLQAAVTQDETLEWMKRQLSGKDPEQLIRDFGSFLEQSTPGDEPSLDEIESAME

Foldseek 3Di:
DDDDDDDDDPVVLVVLCVVCVVVVHDSVVSVVVVVVVVVVVVVVVVVVCVVCPPPDPVVVVVVVVVVVVVDDDDDDDDPVRVVVVVD